Protein AF-A0A935LNT6-F1 (afdb_monomer_lite)

Radius of gyration: 12.31 Å; chains: 1; bounding box: 26×28×34 Å

Sequence (78 aa):
MASDEYMRMLILYIHLNPVKHGFVSKREKWQWTSFNEFLHNQPDLLNRLFGNAETYISQHHAPQREFKEYQILESELT

Secondary structure (DSSP, 8-state):
---HHHHHHHHHHHHHHHHHTTS-SSGGG-SS-SHHHHHHH-HHHHHHHHSSHHHHHHHTTS-GGG-HHHHHHHHHH-

pLDDT: mean 86.98, std 10.82, range [45.56, 96.81]

Structure (mmCIF, N/CA/C/O backbone):
data_AF-A0A935LNT6-F1
#
_entry.id   AF-A0A935LNT6-F1
#
loop_
_atom_site.group_PDB
_atom_site.id
_atom_site.type_symbol
_atom_site.label_atom_id
_atom_site.label_alt_id
_atom_site.label_comp_id
_atom_site.label_asym_id
_atom_site.label_entity_id
_atom_site.label_seq_id
_atom_site.pdbx_PDB_ins_code
_atom_site.Cartn_x
_atom_site.Cartn_y
_atom_site.Cartn_z
_atom_site.occupancy
_atom_site.B_iso_or_equiv
_atom_site.auth_seq_id
_atom_site.auth_comp_id
_atom_site.auth_asym_id
_atom_site.auth_atom_id
_atom_site.pdbx_PDB_model_num
ATOM 1 N N . MET A 1 1 ? -3.199 1.371 -23.142 1.00 45.56 1 MET A N 1
ATOM 2 C CA . MET A 1 1 ? -2.601 0.319 -22.292 1.00 45.56 1 MET A CA 1
ATOM 3 C C . MET A 1 1 ? -2.398 0.937 -20.923 1.00 45.56 1 MET A C 1
ATOM 5 O O . MET A 1 1 ? -1.812 2.010 -20.875 1.00 45.56 1 MET A O 1
ATOM 9 N N . ALA A 1 2 ? -2.930 0.350 -19.851 1.00 62.22 2 ALA A N 1
ATOM 10 C CA . ALA A 1 2 ? -2.610 0.822 -18.504 1.00 62.22 2 ALA A CA 1
ATOM 11 C C . ALA A 1 2 ? -1.120 0.553 -18.226 1.00 62.22 2 ALA A C 1
ATOM 13 O O . ALA A 1 2 ? -0.640 -0.539 -18.531 1.00 62.22 2 ALA A O 1
ATOM 14 N N . SER A 1 3 ? -0.385 1.550 -17.728 1.00 89.25 3 SER A N 1
ATOM 15 C CA . SER A 1 3 ? 1.023 1.394 -17.347 1.00 89.25 3 SER A CA 1
ATOM 16 C C . SER A 1 3 ? 1.148 0.615 -16.033 1.00 89.25 3 SER A C 1
ATOM 18 O O . SER A 1 3 ? 0.201 0.561 -15.247 1.00 89.25 3 SER A O 1
ATOM 20 N N . ASP A 1 4 ? 2.328 0.049 -15.764 1.00 92.25 4 ASP A N 1
ATOM 21 C CA . ASP A 1 4 ? 2.637 -0.581 -14.468 1.00 92.25 4 ASP A CA 1
ATOM 22 C C . ASP A 1 4 ? 2.401 0.393 -13.310 1.00 92.25 4 ASP A C 1
ATOM 24 O O . ASP A 1 4 ? 1.888 0.007 -12.264 1.00 92.25 4 ASP A O 1
ATOM 28 N N . GLU A 1 5 ? 2.677 1.676 -13.539 1.00 88.19 5 GLU A N 1
ATOM 29 C CA . GLU A 1 5 ? 2.396 2.739 -12.583 1.00 88.19 5 GLU A CA 1
ATOM 30 C C . GLU A 1 5 ? 0.896 2.874 -12.291 1.00 88.19 5 GLU A C 1
ATOM 32 O O . GLU A 1 5 ? 0.491 2.883 -11.131 1.00 88.19 5 GLU A O 1
ATOM 37 N N . TYR A 1 6 ? 0.051 2.881 -13.326 1.00 87.00 6 TYR A N 1
ATOM 38 C CA . TYR A 1 6 ? -1.399 2.937 -13.140 1.00 87.00 6 TYR A CA 1
ATOM 39 C C . TYR A 1 6 ? -1.925 1.702 -12.392 1.00 87.00 6 TYR A C 1
ATOM 41 O O . TYR A 1 6 ? -2.740 1.823 -11.479 1.00 87.00 6 TYR A O 1
ATOM 49 N N . MET A 1 7 ? -1.423 0.509 -12.729 1.00 92.12 7 MET A N 1
ATOM 50 C CA . MET A 1 7 ? -1.789 -0.731 -12.037 1.00 92.12 7 MET A CA 1
ATOM 51 C C . MET A 1 7 ? -1.372 -0.699 -10.559 1.00 92.12 7 MET A C 1
ATOM 53 O O . MET A 1 7 ? -2.162 -1.047 -9.682 1.00 92.12 7 MET A O 1
ATOM 57 N N . ARG A 1 8 ? -0.148 -0.241 -10.271 1.00 91.69 8 ARG A N 1
ATOM 58 C CA . ARG A 1 8 ? 0.374 -0.060 -8.910 1.00 91.69 8 ARG A CA 1
ATOM 59 C C . ARG A 1 8 ? -0.510 0.894 -8.105 1.00 91.69 8 ARG A C 1
ATOM 61 O O . ARG A 1 8 ? -0.889 0.571 -6.978 1.00 91.69 8 ARG A O 1
ATOM 68 N N . MET A 1 9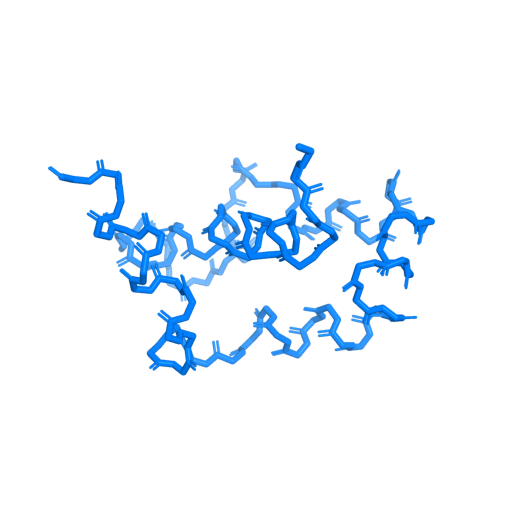 ? -0.880 2.031 -8.696 1.00 88.31 9 MET A N 1
ATOM 69 C CA . MET A 1 9 ? -1.773 3.011 -8.077 1.00 88.31 9 MET A CA 1
ATOM 70 C C . MET A 1 9 ? -3.163 2.433 -7.791 1.00 88.31 9 MET A C 1
ATOM 72 O O . MET A 1 9 ? -3.693 2.644 -6.702 1.00 88.31 9 MET A O 1
ATOM 76 N N . LEU A 1 10 ? -3.738 1.667 -8.722 1.00 90.56 10 LEU A N 1
ATOM 77 C CA . LEU A 1 10 ? -5.055 1.053 -8.548 1.00 90.56 10 LEU A CA 1
ATOM 78 C C . LEU A 1 10 ? -5.067 0.014 -7.415 1.00 90.56 10 LEU A C 1
ATOM 80 O O . LEU A 1 10 ? -6.002 -0.020 -6.616 1.00 90.56 10 LEU A O 1
ATOM 84 N N . ILE A 1 11 ? -4.014 -0.801 -7.303 1.00 93.12 11 ILE A N 1
ATOM 85 C CA . ILE A 1 11 ? -3.860 -1.761 -6.198 1.00 93.12 11 ILE A CA 1
ATOM 86 C C . ILE A 1 11 ? -3.793 -1.024 -4.857 1.00 93.12 11 ILE A C 1
ATOM 88 O O . ILE A 1 11 ? -4.531 -1.368 -3.930 1.00 93.12 11 ILE A O 1
ATOM 92 N N . LEU A 1 12 ? -2.954 0.016 -4.764 1.00 91.25 12 LEU A N 1
ATOM 93 C CA . LEU A 1 12 ? -2.867 0.850 -3.564 1.00 91.25 12 LEU A CA 1
ATOM 94 C C . LEU A 1 12 ? -4.226 1.454 -3.221 1.00 91.25 12 LEU A C 1
ATOM 96 O O . LEU A 1 12 ? -4.637 1.380 -2.065 1.00 91.25 12 LEU A O 1
ATOM 100 N N . TYR A 1 13 ? -4.932 1.997 -4.219 1.00 89.94 13 TYR A N 1
ATOM 101 C CA . TYR A 1 13 ? -6.259 2.577 -4.057 1.00 89.94 13 TYR A CA 1
ATOM 102 C C . TYR A 1 13 ? -7.218 1.579 -3.398 1.00 89.94 13 TYR A C 1
ATOM 104 O O . TYR A 1 13 ? -7.703 1.814 -2.291 1.00 89.94 13 TYR A O 1
ATOM 112 N N . ILE A 1 14 ? -7.391 0.405 -4.008 1.00 92.25 14 ILE A N 1
ATOM 113 C CA . ILE A 1 14 ? -8.296 -0.646 -3.526 1.00 92.25 14 ILE A CA 1
ATOM 114 C C . ILE A 1 14 ? -7.940 -1.089 -2.100 1.00 92.25 14 ILE A C 1
ATOM 116 O O . ILE A 1 14 ? -8.821 -1.174 -1.242 1.00 92.25 14 ILE A O 1
ATOM 120 N N . HIS A 1 15 ? -6.660 -1.343 -1.812 1.00 93.25 15 HIS A N 1
ATOM 121 C CA . HIS A 1 15 ? -6.226 -1.803 -0.490 1.00 93.25 15 HIS A CA 1
ATOM 122 C C . HIS A 1 15 ? -6.349 -0.723 0.601 1.00 93.25 15 HIS A C 1
ATOM 124 O O . HIS A 1 15 ? -6.442 -1.046 1.789 1.00 93.25 15 HIS A O 1
ATOM 130 N N . LEU A 1 16 ? -6.353 0.555 0.218 1.00 90.62 16 LEU A N 1
ATOM 131 C CA . LEU A 1 16 ? -6.456 1.702 1.120 1.00 90.62 16 LEU A CA 1
ATOM 13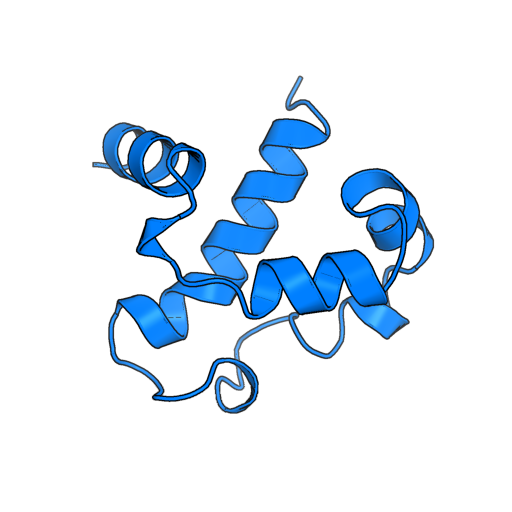2 C C . LEU A 1 16 ? -7.888 2.121 1.447 1.00 90.62 16 LEU A C 1
ATOM 134 O O . LEU A 1 16 ? -8.126 2.672 2.530 1.00 90.62 16 LEU A O 1
ATOM 138 N N . ASN A 1 17 ? -8.830 1.838 0.550 1.00 90.62 17 ASN A N 1
ATOM 139 C CA . ASN A 1 17 ? -10.230 2.242 0.666 1.00 90.62 17 ASN A CA 1
ATOM 140 C C . ASN A 1 17 ? -10.897 1.868 2.001 1.00 90.62 17 ASN A C 1
ATOM 142 O O . ASN A 1 17 ? -11.578 2.727 2.567 1.00 90.62 17 ASN A O 1
ATOM 146 N N . PRO A 1 18 ? -10.697 0.661 2.569 1.00 92.06 18 PRO A N 1
ATOM 147 C CA . PRO A 1 18 ? -11.382 0.269 3.799 1.00 92.06 18 PRO A CA 1
ATOM 148 C C . PRO A 1 18 ? -11.061 1.156 5.000 1.00 92.06 18 PRO A C 1
ATOM 150 O O . PRO A 1 18 ? -11.941 1.472 5.799 1.00 92.06 18 PRO A O 1
ATOM 153 N N . VAL A 1 19 ? -9.800 1.583 5.117 1.00 89.81 19 VAL A N 1
ATOM 154 C CA . VAL A 1 19 ? -9.389 2.512 6.176 1.00 89.81 19 VAL A CA 1
ATOM 155 C C . VAL A 1 19 ? -9.864 3.919 5.865 1.00 89.81 19 VAL A C 1
ATOM 157 O O . VAL A 1 19 ? -10.366 4.603 6.752 1.00 89.81 19 VAL A O 1
ATOM 160 N N . LYS A 1 20 ? -9.743 4.344 4.603 1.00 86.00 20 LYS A N 1
ATOM 161 C CA . LYS A 1 20 ? -10.144 5.688 4.191 1.00 86.00 20 LYS A CA 1
ATOM 162 C C . LYS A 1 20 ? -11.613 5.965 4.507 1.00 86.00 20 LYS A C 1
ATOM 164 O O . LYS A 1 20 ? -11.937 6.991 5.096 1.00 86.00 20 LYS A O 1
ATOM 169 N N . HIS A 1 21 ? -12.494 5.058 4.102 1.00 88.81 21 HIS A N 1
ATOM 170 C CA . HIS A 1 21 ? -13.936 5.219 4.272 1.00 88.81 21 HIS A CA 1
ATOM 171 C C . HIS A 1 21 ? -14.419 4.832 5.677 1.00 88.81 21 HIS A C 1
ATOM 173 O O . HIS A 1 21 ? -15.620 4.768 5.921 1.00 88.81 21 HIS A O 1
ATOM 179 N N . GLY A 1 22 ? -13.496 4.590 6.615 1.00 90.94 22 GLY A N 1
ATOM 180 C CA . GLY A 1 22 ? -13.819 4.350 8.017 1.00 90.94 22 GLY A CA 1
ATOM 181 C C . GLY A 1 22 ? -14.438 2.982 8.303 1.00 90.94 22 GLY A C 1
ATOM 182 O O . GLY A 1 22 ? -14.942 2.774 9.403 1.00 90.94 22 GLY A O 1
ATOM 183 N N . PHE A 1 23 ? -14.384 2.035 7.360 1.00 92.94 23 PHE A N 1
ATOM 184 C CA . PHE A 1 23 ? -14.895 0.682 7.584 1.00 92.94 23 PHE A CA 1
ATOM 185 C C . PHE A 1 23 ? -14.054 -0.087 8.608 1.00 92.94 23 PHE A C 1
ATOM 187 O O . PHE A 1 23 ? -14.588 -0.865 9.397 1.00 92.94 23 PHE A O 1
ATOM 194 N N . VAL A 1 24 ? -12.737 0.139 8.622 1.00 93.62 24 VAL A N 1
ATOM 195 C CA . VAL A 1 24 ? -11.808 -0.453 9.595 1.00 93.62 24 VAL A CA 1
ATOM 196 C C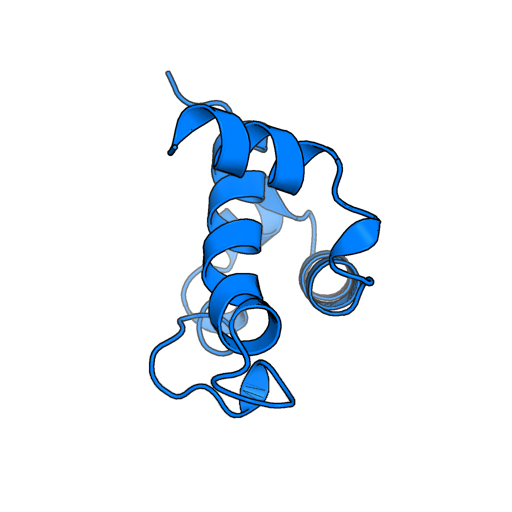 . VAL A 1 24 ? -10.732 0.541 10.016 1.00 93.62 24 VAL A C 1
ATOM 198 O O . VAL A 1 24 ? -10.300 1.382 9.240 1.00 93.62 24 VAL A O 1
ATOM 201 N N . SER A 1 25 ? -10.226 0.409 11.244 1.00 89.75 25 SER A N 1
ATOM 202 C CA . SER A 1 25 ? -9.101 1.225 11.731 1.00 89.75 25 SER A CA 1
ATOM 203 C C . SER A 1 25 ? -7.729 0.761 11.233 1.00 89.75 25 SER A C 1
ATOM 205 O O . SER A 1 25 ? -6.745 1.483 11.366 1.00 89.75 25 SER A O 1
ATOM 207 N N . LYS A 1 26 ? -7.651 -0.462 10.700 1.00 87.69 26 LYS A N 1
ATOM 208 C CA . LYS A 1 26 ? -6.435 -1.104 10.189 1.00 87.69 26 LYS A CA 1
ATOM 209 C C . LYS A 1 26 ? -6.791 -1.942 8.963 1.00 87.69 26 LYS A C 1
ATOM 211 O O . LYS A 1 26 ? -7.800 -2.643 8.998 1.00 87.69 26 LYS A O 1
ATOM 216 N N . ARG A 1 27 ? -5.981 -1.876 7.905 1.00 88.81 27 ARG A N 1
ATOM 217 C CA . ARG A 1 27 ? -6.268 -2.495 6.589 1.00 88.81 27 ARG A CA 1
ATOM 218 C C . ARG A 1 27 ? -6.299 -4.019 6.69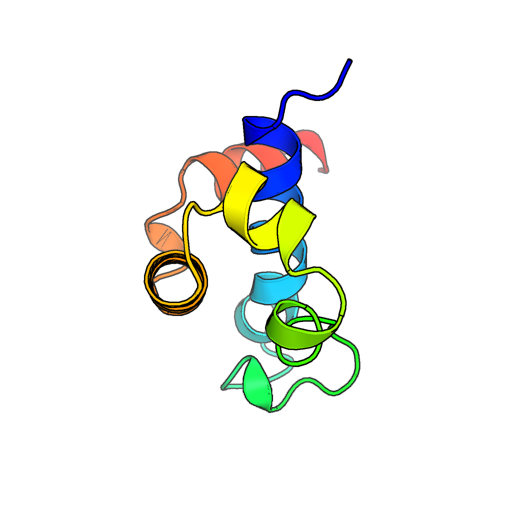3 1.00 88.81 27 ARG A C 1
ATOM 220 O O . ARG A 1 27 ? -7.150 -4.664 6.099 1.00 88.81 27 ARG A O 1
ATOM 227 N N . GLU A 1 28 ? -5.444 -4.565 7.550 1.00 88.88 28 GLU A N 1
ATOM 228 C CA . GLU A 1 28 ? -5.311 -5.984 7.883 1.00 88.88 2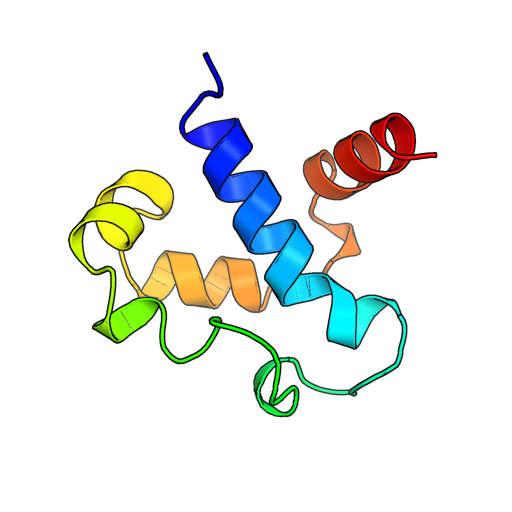8 GLU A CA 1
ATOM 229 C C . GLU A 1 28 ? -6.583 -6.576 8.502 1.00 88.88 28 GLU A C 1
ATOM 231 O O . GLU A 1 28 ? -6.752 -7.791 8.509 1.00 88.88 28 GLU A O 1
ATOM 236 N N . LYS A 1 29 ? -7.477 -5.732 9.038 1.00 90.94 29 LYS A N 1
ATOM 237 C CA . LYS A 1 29 ? -8.771 -6.158 9.593 1.00 90.94 29 LYS A CA 1
ATOM 238 C C . LYS A 1 29 ? -9.871 -6.252 8.542 1.00 90.94 29 LYS A C 1
ATOM 240 O O . LYS A 1 29 ? -10.959 -6.731 8.853 1.00 90.94 29 LYS A O 1
ATOM 245 N N . TRP A 1 30 ? -9.637 -5.744 7.335 1.00 94.19 30 TRP A N 1
ATOM 246 C CA . TRP A 1 30 ? -10.608 -5.868 6.264 1.00 94.19 30 TRP A CA 1
ATOM 247 C C . TRP A 1 30 ? -10.528 -7.280 5.692 1.00 94.19 30 TRP A C 1
ATOM 249 O O . TRP A 1 30 ? -9.477 -7.699 5.231 1.00 94.19 30 TRP A O 1
ATOM 259 N N . GLN A 1 31 ? -11.626 -8.030 5.738 1.00 92.56 31 GLN A N 1
ATOM 260 C CA . GLN A 1 31 ? -11.651 -9.405 5.219 1.00 92.56 31 GLN A CA 1
ATOM 261 C C . GLN A 1 31 ? -11.854 -9.468 3.697 1.00 92.56 31 GLN A C 1
ATOM 263 O O . GLN A 1 31 ? -11.565 -10.480 3.075 1.00 92.56 31 GLN A O 1
ATOM 268 N N . TRP A 1 32 ? -12.340 -8.383 3.088 1.00 93.88 32 TRP A N 1
ATOM 269 C CA . TRP A 1 32 ? -12.629 -8.302 1.653 1.00 93.88 32 TRP A CA 1
ATOM 270 C C . TRP A 1 32 ? -11.515 -7.563 0.901 1.00 93.88 32 TRP A C 1
ATOM 272 O O . TRP A 1 32 ? -11.769 -6.616 0.159 1.00 93.88 32 TRP A O 1
ATOM 282 N N . THR A 1 33 ? -10.260 -7.931 1.156 1.00 93.56 33 THR A N 1
ATOM 283 C CA . THR A 1 33 ? -9.088 -7.402 0.444 1.00 93.56 33 THR A CA 1
ATOM 284 C C . THR A 1 33 ? -8.106 -8.518 0.147 1.00 93.56 33 THR A C 1
ATOM 286 O O . THR A 1 33 ? -7.901 -9.415 0.959 1.00 93.56 33 THR A O 1
ATOM 289 N N . SER A 1 34 ? -7.436 -8.405 -0.994 1.00 95.12 34 SER A N 1
ATOM 290 C CA . SER A 1 34 ? -6.283 -9.227 -1.341 1.00 95.12 34 SER A CA 1
ATOM 291 C C . SER A 1 34 ? -4.997 -8.802 -0.628 1.00 95.12 34 SER A C 1
ATOM 293 O O . SER A 1 34 ? -3.978 -9.444 -0.834 1.00 95.12 34 SER A O 1
ATOM 295 N N . PHE A 1 35 ? -4.999 -7.751 0.202 1.00 93.88 35 PHE A N 1
ATOM 296 C CA . PHE A 1 35 ? -3.781 -7.146 0.760 1.00 93.88 35 PHE A CA 1
ATOM 297 C C . PHE A 1 35 ? -2.783 -8.160 1.354 1.00 93.88 35 PHE A C 1
ATOM 299 O O . PHE A 1 35 ? -1.602 -8.124 1.004 1.00 93.88 35 PHE A O 1
ATOM 306 N N . ASN A 1 36 ? -3.260 -9.077 2.205 1.00 89.12 36 ASN A N 1
ATOM 307 C CA . ASN A 1 36 ? -2.423 -10.094 2.860 1.00 89.12 36 ASN A CA 1
ATOM 308 C C . ASN A 1 36 ? -2.049 -11.252 1.918 1.00 89.12 36 ASN A C 1
ATOM 310 O O . ASN A 1 36 ? -0.973 -11.844 2.021 1.00 89.12 36 ASN A O 1
ATOM 314 N N . GLU A 1 37 ? -2.948 -11.589 0.998 1.00 93.31 37 GLU A N 1
ATOM 315 C CA . GLU A 1 37 ? -2.796 -12.716 0.079 1.00 93.31 37 GLU A CA 1
ATOM 316 C C . GLU A 1 37 ? -1.896 -12.372 -1.114 1.00 93.31 37 GLU A C 1
ATOM 318 O O . GLU A 1 37 ? -1.209 -13.244 -1.638 1.00 93.31 37 GLU A O 1
ATOM 323 N N . PHE A 1 38 ? -1.845 -11.099 -1.514 1.00 94.94 38 PHE A N 1
ATOM 324 C CA . PHE A 1 38 ? -1.112 -10.612 -2.683 1.00 94.94 38 PHE A CA 1
ATOM 325 C C . PHE A 1 38 ? 0.383 -10.947 -2.622 1.00 94.94 38 PHE A C 1
ATOM 327 O O . PHE A 1 38 ? 0.955 -11.371 -3.624 1.00 94.94 38 PHE A O 1
ATOM 334 N N . LEU A 1 39 ? 0.989 -10.839 -1.432 1.00 92.50 39 LEU A N 1
ATOM 335 C CA . LEU A 1 39 ? 2.395 -11.183 -1.187 1.00 92.50 39 LEU A CA 1
ATOM 336 C C . LEU A 1 39 ? 2.734 -12.626 -1.592 1.00 92.50 39 LEU A C 1
ATOM 338 O O . LEU A 1 39 ? 3.827 -12.892 -2.084 1.00 92.50 39 LEU A O 1
ATOM 342 N N . HIS A 1 40 ? 1.797 -13.548 -1.368 1.00 93.25 40 HIS A N 1
ATOM 343 C CA . HIS A 1 40 ? 2.012 -14.986 -1.519 1.00 93.25 40 HIS A CA 1
ATOM 344 C C . HIS A 1 40 ? 1.470 -15.509 -2.849 1.00 93.25 40 HIS A C 1
ATOM 346 O O . HIS A 1 40 ? 2.078 -16.373 -3.474 1.00 93.25 40 HIS A O 1
ATOM 352 N N . ASN A 1 41 ? 0.339 -14.964 -3.295 1.00 96.56 41 ASN A N 1
ATOM 353 C CA . ASN A 1 41 ? -0.373 -15.450 -4.471 1.00 96.56 41 ASN A CA 1
ATOM 354 C C . ASN A 1 41 ? 0.133 -14.816 -5.772 1.00 96.56 41 ASN A C 1
ATOM 356 O O . ASN A 1 41 ? -0.141 -15.356 -6.840 1.00 96.56 41 ASN A O 1
ATOM 360 N N . GLN A 1 42 ? 0.818 -13.667 -5.708 1.00 96.06 42 GLN A N 1
ATOM 361 C CA . GLN A 1 42 ? 1.223 -12.885 -6.885 1.00 96.06 42 GLN A CA 1
ATOM 362 C C . GLN A 1 42 ? 2.685 -12.388 -6.808 1.00 96.06 42 GLN A C 1
ATOM 364 O O . GLN A 1 42 ? 2.930 -11.194 -6.993 1.00 96.06 42 GLN A O 1
ATOM 369 N N . PRO A 1 43 ? 3.684 -13.262 -6.561 1.00 95.50 43 PRO A N 1
ATOM 370 C CA . PRO A 1 43 ? 5.071 -12.839 -6.334 1.00 95.50 43 PRO A CA 1
ATOM 371 C C . PRO A 1 43 ? 5.698 -12.113 -7.536 1.00 95.50 43 PRO A C 1
ATOM 373 O O . PRO A 1 43 ? 6.394 -11.114 -7.356 1.00 95.50 43 PRO A O 1
ATOM 376 N N . ASP A 1 44 ? 5.416 -12.552 -8.766 1.00 96.69 44 ASP A N 1
ATOM 377 C CA . ASP A 1 44 ? 5.962 -11.920 -9.976 1.00 96.69 44 ASP A CA 1
ATOM 378 C C . ASP A 1 44 ? 5.378 -10.524 -10.203 1.00 96.69 44 ASP A C 1
ATOM 380 O O . ASP A 1 44 ? 6.101 -9.574 -10.505 1.00 96.69 44 ASP A O 1
ATOM 384 N N . LEU A 1 45 ? 4.062 -10.382 -10.018 1.00 95.88 45 LEU A N 1
ATOM 385 C CA . LEU A 1 45 ? 3.384 -9.095 -10.142 1.00 95.88 45 LEU A CA 1
ATOM 386 C C . LEU A 1 45 ? 3.815 -8.142 -9.023 1.00 95.88 45 LEU A C 1
ATOM 388 O O . LEU A 1 45 ? 4.033 -6.961 -9.277 1.00 95.88 45 LEU A O 1
ATOM 392 N N . LEU A 1 46 ? 3.994 -8.653 -7.805 1.00 96.69 46 LEU A N 1
ATOM 393 C CA . LEU A 1 46 ? 4.541 -7.891 -6.692 1.00 96.69 46 LEU A CA 1
ATOM 394 C C . LEU A 1 46 ? 5.931 -7.351 -7.018 1.00 96.69 46 LEU A C 1
ATOM 396 O O . LEU A 1 46 ? 6.157 -6.152 -6.880 1.00 96.69 46 LEU A O 1
ATOM 400 N N . ASN A 1 47 ? 6.846 -8.204 -7.480 1.00 96.50 47 ASN A N 1
ATOM 401 C CA . ASN A 1 47 ? 8.203 -7.780 -7.813 1.00 96.50 47 ASN A CA 1
ATOM 402 C C . ASN A 1 47 ? 8.208 -6.792 -8.983 1.00 96.50 47 ASN A C 1
ATOM 404 O O . ASN A 1 47 ? 8.937 -5.806 -8.951 1.00 96.50 47 ASN A O 1
ATOM 408 N N . ARG A 1 48 ? 7.351 -6.998 -9.987 1.00 96.44 48 ARG A N 1
ATOM 409 C CA . ARG A 1 48 ? 7.216 -6.078 -11.121 1.00 96.44 48 ARG A CA 1
ATOM 410 C C . ARG A 1 48 ? 6.703 -4.697 -10.706 1.00 96.44 48 ARG A C 1
ATOM 412 O O . ARG A 1 48 ? 7.236 -3.697 -11.170 1.00 96.44 48 ARG A O 1
ATOM 419 N N . LEU A 1 49 ? 5.673 -4.636 -9.861 1.00 95.44 49 LEU A N 1
ATOM 420 C CA . LEU A 1 49 ? 4.994 -3.377 -9.525 1.00 95.44 49 LEU A CA 1
ATOM 421 C C . LEU A 1 49 ? 5.604 -2.650 -8.322 1.00 95.44 49 LEU A C 1
ATOM 423 O O . LEU A 1 49 ? 5.553 -1.426 -8.253 1.00 95.44 49 LEU A O 1
ATOM 427 N N . PHE A 1 50 ? 6.157 -3.390 -7.363 1.00 95.25 50 PHE A N 1
ATOM 428 C CA . PHE A 1 50 ? 6.641 -2.856 -6.088 1.00 95.25 50 PHE A CA 1
ATOM 429 C C . PHE A 1 50 ? 8.124 -3.152 -5.841 1.00 95.25 50 PHE A C 1
ATOM 431 O O . PHE A 1 50 ? 8.679 -2.670 -4.861 1.00 95.25 50 PHE A O 1
ATOM 438 N N . GLY A 1 51 ? 8.788 -3.939 -6.690 1.00 96.81 51 GLY A N 1
ATOM 439 C CA . GLY A 1 51 ? 10.198 -4.313 -6.545 1.00 96.81 51 GLY A CA 1
ATOM 440 C C . GLY A 1 51 ? 10.443 -5.412 -5.511 1.00 96.81 51 GLY A C 1
ATOM 441 O O . GLY A 1 51 ? 11.215 -6.330 -5.770 1.00 96.81 51 GLY A O 1
ATOM 442 N N . ASN A 1 52 ? 9.804 -5.329 -4.342 1.00 96.31 52 ASN A N 1
ATOM 443 C CA . ASN A 1 52 ? 9.909 -6.314 -3.266 1.00 96.31 52 ASN A CA 1
ATOM 444 C C . ASN A 1 52 ? 8.771 -6.168 -2.236 1.00 96.31 52 ASN A C 1
ATOM 446 O O . ASN A 1 52 ? 8.024 -5.185 -2.222 1.00 96.31 52 ASN A O 1
ATOM 450 N N . ALA A 1 53 ? 8.663 -7.154 -1.341 1.00 95.69 53 ALA A N 1
ATOM 451 C CA . ALA A 1 53 ? 7.629 -7.190 -0.308 1.00 95.69 53 ALA A CA 1
ATOM 452 C C . ALA A 1 53 ? 7.756 -6.040 0.706 1.00 95.69 53 ALA A C 1
ATOM 454 O O . ALA A 1 53 ? 6.743 -5.519 1.162 1.00 95.69 53 ALA A O 1
ATOM 455 N N . GLU A 1 54 ? 8.977 -5.606 1.031 1.00 95.94 54 GLU A N 1
ATOM 456 C CA . GLU A 1 54 ? 9.212 -4.499 1.967 1.00 95.94 54 GLU A CA 1
ATOM 457 C C . GLU A 1 54 ? 8.650 -3.179 1.426 1.00 95.94 54 GLU A C 1
ATOM 459 O O . GLU A 1 54 ? 7.979 -2.443 2.145 1.00 95.94 54 GLU A O 1
ATOM 464 N N . THR A 1 55 ? 8.852 -2.918 0.137 1.00 94.62 55 THR A N 1
ATOM 465 C CA . THR A 1 55 ? 8.345 -1.731 -0.559 1.00 94.62 55 THR A CA 1
ATOM 466 C C . THR A 1 55 ? 6.830 -1.791 -0.719 1.00 94.62 55 THR A C 1
ATOM 468 O O . THR A 1 55 ? 6.147 -0.787 -0.517 1.00 94.62 55 THR A O 1
ATOM 471 N N . TYR A 1 56 ? 6.281 -2.973 -1.019 1.00 95.06 56 TYR A N 1
ATOM 472 C CA . TYR A 1 56 ? 4.835 -3.184 -1.006 1.00 95.06 56 TYR A CA 1
ATOM 473 C C . TYR A 1 56 ? 4.251 -2.835 0.368 1.00 95.06 56 TYR A C 1
ATOM 475 O O . TYR A 1 56 ? 3.343 -2.010 0.450 1.00 95.06 56 TYR A O 1
ATOM 483 N N . ILE A 1 57 ? 4.801 -3.394 1.448 1.00 93.50 57 ILE A N 1
ATOM 484 C CA . ILE A 1 57 ? 4.335 -3.136 2.815 1.00 93.50 57 ILE A CA 1
ATOM 485 C C . ILE A 1 57 ? 4.498 -1.651 3.156 1.00 93.50 57 ILE A C 1
ATOM 487 O O . ILE A 1 57 ? 3.530 -1.024 3.566 1.00 93.50 57 ILE A O 1
ATOM 491 N N . SER A 1 58 ? 5.663 -1.040 2.936 1.00 92.31 58 SER A N 1
ATOM 492 C CA . SER A 1 58 ? 5.906 0.359 3.317 1.00 92.31 58 SER A CA 1
ATOM 493 C C . SER A 1 58 ? 4.937 1.334 2.640 1.00 92.31 58 SER A C 1
ATOM 495 O O . SER A 1 58 ? 4.336 2.173 3.316 1.00 92.31 58 SER A O 1
ATOM 497 N N . GLN A 1 59 ? 4.669 1.167 1.341 1.00 91.00 59 GLN A N 1
ATOM 498 C CA . GLN A 1 59 ? 3.648 1.946 0.630 1.00 91.00 59 GLN A CA 1
ATOM 499 C C . GLN A 1 59 ? 2.240 1.648 1.172 1.00 91.00 59 GLN A C 1
ATOM 501 O O . GLN A 1 59 ? 1.421 2.548 1.355 1.00 91.00 59 GLN A O 1
ATOM 506 N N . HIS A 1 60 ? 1.967 0.401 1.554 1.00 91.44 60 HIS A N 1
ATOM 507 C CA . HIS A 1 60 ? 0.746 0.027 2.262 1.00 91.44 60 HIS A CA 1
ATOM 508 C C . HIS A 1 60 ? 0.770 0.322 3.774 1.00 91.44 60 HIS A C 1
ATOM 510 O O . HIS A 1 60 ? -0.104 -0.145 4.496 1.00 91.44 60 HIS A O 1
ATOM 516 N N . HIS A 1 61 ? 1.695 1.134 4.279 1.00 87.31 61 HIS A N 1
ATOM 517 C CA . HIS A 1 61 ? 1.641 1.684 5.638 1.00 87.31 61 HIS A CA 1
ATOM 518 C C . HIS A 1 61 ? 1.774 3.207 5.657 1.00 87.31 61 HIS A C 1
ATOM 520 O O . HIS A 1 61 ? 1.336 3.832 6.625 1.00 87.31 61 HIS A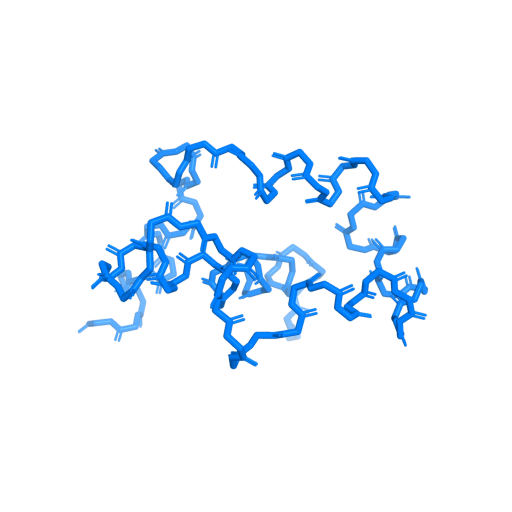 O 1
ATOM 526 N N . ALA A 1 62 ? 2.263 3.808 4.570 1.00 82.31 62 ALA A N 1
ATOM 527 C CA . ALA A 1 62 ? 2.339 5.251 4.419 1.00 82.31 62 ALA A CA 1
ATOM 528 C C . ALA A 1 62 ? 0.954 5.921 4.572 1.00 82.31 62 ALA A C 1
ATOM 530 O O . ALA A 1 62 ? -0.079 5.328 4.208 1.00 82.31 62 ALA A O 1
ATOM 531 N N . PRO A 1 63 ? 0.904 7.143 5.139 1.00 71.81 63 PRO A N 1
ATOM 532 C CA . PRO A 1 63 ? -0.318 7.926 5.235 1.00 71.81 63 PRO A CA 1
ATOM 533 C C . PRO A 1 63 ? -0.982 8.116 3.868 1.00 71.81 63 PRO A C 1
ATOM 535 O O . PRO A 1 63 ? -0.360 8.581 2.924 1.00 71.81 63 PRO A O 1
ATOM 538 N N . GLN A 1 64 ? -2.288 7.851 3.785 1.00 67.12 64 GLN A N 1
ATOM 539 C CA . GLN A 1 64 ? -3.087 8.015 2.555 1.00 67.12 64 GLN A CA 1
ATOM 540 C C . GLN A 1 64 ? -2.920 9.390 1.889 1.00 67.12 64 GLN A C 1
ATOM 542 O O . GLN A 1 64 ? -2.898 9.514 0.672 1.00 67.12 64 GLN A O 1
ATOM 547 N N . ARG A 1 65 ? -2.774 10.423 2.719 1.00 66.19 65 ARG A N 1
ATOM 548 C CA . ARG A 1 65 ? -2.558 11.825 2.341 1.00 66.19 65 ARG A CA 1
ATOM 549 C C . ARG A 1 65 ? -1.235 12.095 1.609 1.00 66.19 65 ARG A C 1
ATOM 551 O O . ARG A 1 65 ? -1.084 13.179 1.060 1.00 66.19 65 ARG A O 1
ATOM 558 N N . GLU A 1 66 ? -0.305 11.144 1.589 1.00 67.00 66 GLU A N 1
ATOM 559 C CA . GLU A 1 66 ? 0.956 11.254 0.846 1.00 67.00 66 GLU A CA 1
ATOM 560 C C . GLU A 1 66 ? 0.833 10.802 -0.616 1.00 67.00 66 GLU A C 1
ATOM 562 O O . GLU A 1 66 ? 1.700 11.127 -1.423 1.00 67.00 66 GLU A O 1
ATOM 567 N N . PHE A 1 67 ? -0.259 10.128 -0.992 1.00 70.19 67 PHE A N 1
ATOM 568 C CA . PHE A 1 67 ? -0.479 9.666 -2.362 1.00 70.19 67 PHE A CA 1
ATOM 569 C C . PHE A 1 67 ? -1.267 10.712 -3.161 1.00 70.19 67 PHE A C 1
ATOM 571 O O . PHE A 1 67 ? -2.498 10.706 -3.177 1.00 70.19 67 PHE A O 1
ATOM 578 N N . LYS A 1 68 ? -0.569 11.623 -3.848 1.00 69.62 68 LYS A N 1
ATOM 579 C CA . LYS A 1 68 ? -1.202 12.598 -4.765 1.00 69.62 68 LYS A CA 1
ATOM 580 C C . LYS A 1 68 ? -1.938 11.889 -5.900 1.00 69.62 68 LYS A C 1
ATOM 582 O O . LYS A 1 68 ? -3.028 12.276 -6.300 1.00 69.62 68 LYS A O 1
ATOM 587 N N . GLU A 1 69 ? -1.348 10.797 -6.346 1.00 69.75 69 GLU A N 1
ATOM 588 C CA . GLU A 1 69 ? -1.845 9.831 -7.311 1.00 69.75 69 GLU A CA 1
ATOM 589 C C . GLU A 1 69 ? -3.225 9.281 -6.927 1.00 69.75 69 GLU A C 1
ATOM 591 O O . GLU A 1 69 ? -4.104 9.131 -7.772 1.00 69.75 69 GLU A O 1
ATOM 596 N N . TYR A 1 70 ? -3.441 9.039 -5.633 1.00 68.50 70 TYR A N 1
ATOM 597 C CA . TYR A 1 70 ? -4.725 8.591 -5.104 1.00 68.50 70 TYR A CA 1
ATOM 598 C C . TYR A 1 70 ? -5.795 9.686 -5.251 1.00 68.50 70 TYR A C 1
ATOM 600 O O . TYR A 1 70 ? -6.932 9.394 -5.608 1.00 68.50 70 TYR A O 1
ATOM 608 N N . GLN A 1 71 ? -5.443 10.952 -4.995 1.00 73.81 71 GLN A N 1
ATOM 609 C CA . GLN A 1 71 ? -6.372 12.082 -5.150 1.00 73.81 71 GLN A CA 1
ATOM 610 C C . GLN A 1 71 ? -6.768 12.293 -6.615 1.00 73.81 71 GLN A C 1
ATOM 612 O O . GLN A 1 71 ? -7.926 12.591 -6.895 1.00 73.81 71 GLN A O 1
ATOM 617 N N . ILE A 1 72 ? -5.821 12.097 -7.539 1.00 77.00 72 ILE A N 1
ATOM 618 C CA . ILE A 1 72 ? -6.076 12.152 -8.983 1.00 77.00 72 ILE A CA 1
ATOM 619 C C . ILE A 1 72 ? -7.074 11.059 -9.377 1.00 77.00 72 ILE A C 1
ATOM 621 O O . ILE A 1 72 ? -8.112 11.380 -9.949 1.00 77.00 72 ILE A O 1
ATOM 625 N N . LEU A 1 73 ? -6.817 9.800 -8.998 1.00 75.44 73 LEU A N 1
ATOM 626 C CA . LEU A 1 73 ? -7.728 8.685 -9.293 1.00 75.44 73 LEU A CA 1
ATOM 627 C C . LEU A 1 73 ? -9.138 8.919 -8.750 1.00 75.44 73 LEU A C 1
ATOM 629 O O . LEU A 1 73 ? -10.110 8.602 -9.423 1.00 75.44 73 LEU A O 1
ATOM 633 N N . GLU A 1 74 ? -9.276 9.495 -7.557 1.00 75.56 74 GLU A N 1
ATOM 634 C CA . GLU A 1 74 ? -10.606 9.845 -7.061 1.00 75.56 74 GLU A CA 1
ATOM 635 C C . GLU A 1 74 ? -11.298 10.915 -7.884 1.00 75.56 74 GLU A C 1
ATOM 637 O O . GLU A 1 74 ? -12.477 10.759 -8.187 1.00 75.56 74 GLU A O 1
ATOM 642 N N . SER A 1 75 ? -10.580 11.972 -8.263 1.00 78.00 75 SER A N 1
ATOM 643 C CA . SER A 1 75 ? -11.147 13.032 -9.098 1.00 78.00 75 SER A CA 1
ATOM 644 C C . SER A 1 75 ? -11.546 12.550 -10.494 1.00 78.00 75 SER A C 1
ATOM 646 O O . SER A 1 75 ? -12.417 13.145 -11.109 1.00 78.00 75 SER A O 1
ATOM 648 N N . GLU A 1 76 ? -10.936 11.472 -10.995 1.00 78.75 76 GLU A N 1
ATOM 649 C CA . GLU A 1 76 ? -11.330 10.834 -12.257 1.00 78.75 76 GLU A CA 1
ATOM 650 C C . GLU A 1 76 ? -12.566 9.929 -12.109 1.00 78.75 76 GLU A C 1
ATOM 652 O O . GLU A 1 76 ? -13.242 9.641 -13.097 1.00 78.75 76 GLU A O 1
ATOM 657 N N . LEU A 1 77 ? -12.855 9.459 -10.891 1.00 68.19 77 LEU A N 1
ATOM 658 C CA . LEU A 1 77 ? -13.952 8.535 -10.583 1.00 68.19 77 LEU A CA 1
ATOM 659 C C . LEU A 1 77 ? -15.211 9.233 -10.028 1.00 68.19 77 LEU A C 1
ATOM 661 O O . LEU A 1 77 ? -16.205 8.546 -9.781 1.00 68.19 77 LEU A O 1
ATOM 665 N N . THR A 1 78 ? -15.182 10.557 -9.823 1.00 59.16 78 THR A N 1
ATOM 666 C CA . THR A 1 78 ? -16.312 11.385 -9.344 1.00 59.16 78 THR A CA 1
ATOM 667 C C . THR A 1 78 ? -16.684 12.473 -10.337 1.00 59.16 78 THR A C 1
ATOM 669 O O . THR A 1 78 ? -17.898 12.767 -10.422 1.00 59.16 78 THR A O 1
#

Foldseek 3Di:
DQDLQNVLLVLLLQLCVCCVVPVDVASVPDPPHCLVVCVPVPVPNCCSNQVHPVSSVVSVVDDPVVPPVSVVVVVVVD